Protein AF-A0AAW1L9V2-F1 (afdb_monomer_lite)

pLDDT: mean 70.28, std 22.26, range [30.95, 96.56]

Radius of gyration: 29.92 Å; chains: 1; bounding box: 67×54×84 Å

Secondary structure (DSSP, 8-state):
-HHHHHHHHHHHHHHHHHHHHHHHHHHHHHHHHHHHHHHHHHHHSPPTT-SSPPPPTTHHHHGGGHHHHGGG-------S-----S---------------------------------PPP---HHHHHHHHHHHHHHHSPPPHHHHHHHHHHHHHHHS-SGGGT-

Organism: Popillia japonica (NCBI:txid7064)

Foldseek 3Di:
DVVVVVVVVVVVVVVVVVVVVVVVVVVVVVVVVVVLVVVQVVQVDDDPPDDDGDHDPCNVVCVVCCVVVVVPPPPDPDDDDPPPDDDDDDDDDDDDDDDDDDDDDDDDDDDDDDDDDDDDDDDDDPVVVVVVVVVVVCVVDPDDPVRVVCVVCVVVVVPDDPVRVVD

Sequence (167 aa):
MAINLIFDVLYIDFISQFDSFFDSLGETITGKWQNIRDSFVKSLKKKSGQAAKKKYLYDDNLTFLLKVVQSDDTESSIDDSQYEQHSQINEPQEDEDEVEVEIEVQAQRNVAAKPKERRKTTKKPRLQEEVDQRILRALKHPPDEDEAFFISITPSVRKMSEEDKLE

Structure (mmCIF, N/CA/C/O backbone):
data_AF-A0AAW1L9V2-F1
#
_entry.id   AF-A0AAW1L9V2-F1
#
loop_
_atom_site.group_PDB
_atom_site.id
_atom_site.type_symbol
_atom_site.label_atom_id
_atom_site.label_alt_id
_atom_site.label_comp_id
_atom_site.label_asym_id
_atom_site.label_entity_id
_atom_site.label_seq_id
_atom_site.pdbx_PDB_ins_code
_atom_site.Cartn_x
_atom_site.Cartn_y
_atom_site.Cartn_z
_atom_site.occupancy
_atom_site.B_iso_or_equiv
_atom_site.auth_seq_id
_atom_site.auth_comp_id
_atom_site.auth_asym_id
_atom_site.auth_atom_id
_atom_site.pdbx_PDB_model_num
ATOM 1 N N . MET A 1 1 ? 39.180 -6.840 -26.109 1.00 59.47 1 MET A N 1
ATOM 2 C CA . MET A 1 1 ? 39.269 -7.278 -24.696 1.00 59.47 1 MET A CA 1
ATOM 3 C C . MET A 1 1 ? 38.953 -6.165 -23.699 1.00 59.47 1 MET A C 1
ATOM 5 O O . MET A 1 1 ? 38.191 -6.437 -22.789 1.00 59.47 1 MET A O 1
ATOM 9 N N . ALA A 1 2 ? 39.444 -4.928 -23.863 1.00 60.84 2 ALA A N 1
ATOM 10 C CA . ALA A 1 2 ? 39.188 -3.845 -22.896 1.00 60.84 2 ALA A CA 1
ATOM 11 C C . ALA A 1 2 ? 37.711 -3.397 -22.775 1.00 60.84 2 ALA A C 1
ATOM 13 O O . ALA A 1 2 ? 37.275 -3.030 -21.693 1.00 60.84 2 ALA A O 1
ATOM 14 N N . ILE A 1 3 ? 36.931 -3.458 -23.861 1.00 64.19 3 ILE A N 1
ATOM 15 C CA . ILE A 1 3 ? 35.528 -2.993 -23.880 1.00 64.19 3 ILE A CA 1
ATOM 16 C C . ILE A 1 3 ? 34.608 -3.883 -23.027 1.00 64.19 3 ILE A C 1
ATOM 18 O O . ILE A 1 3 ? 33.754 -3.362 -22.319 1.00 64.19 3 ILE A O 1
ATOM 22 N N . ASN A 1 4 ? 34.823 -5.202 -23.033 1.00 66.12 4 ASN A N 1
ATOM 23 C CA . ASN A 1 4 ? 34.017 -6.133 -22.234 1.00 66.12 4 ASN A CA 1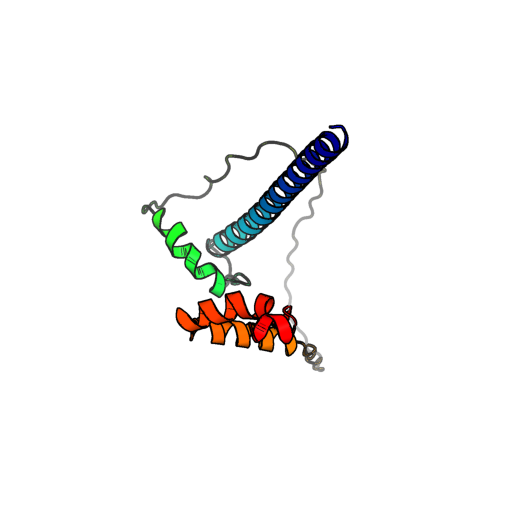
ATOM 24 C C . ASN A 1 4 ? 34.267 -5.939 -20.731 1.00 66.12 4 ASN A C 1
ATOM 26 O O . ASN A 1 4 ? 33.321 -5.876 -19.964 1.00 66.12 4 ASN A O 1
ATOM 30 N N . LEU A 1 5 ? 35.524 -5.709 -20.331 1.00 68.69 5 LEU A N 1
ATOM 31 C CA . LEU A 1 5 ? 35.884 -5.409 -18.938 1.00 68.69 5 LEU A CA 1
ATOM 32 C C . LEU A 1 5 ? 35.225 -4.127 -18.415 1.00 68.69 5 LEU A C 1
ATOM 34 O O . LEU A 1 5 ? 34.830 -4.069 -17.258 1.00 68.69 5 LEU A O 1
ATOM 38 N N . ILE A 1 6 ? 35.096 -3.099 -19.257 1.00 73.06 6 ILE A N 1
ATOM 39 C CA . ILE A 1 6 ? 34.418 -1.852 -18.877 1.00 73.06 6 ILE A CA 1
ATOM 40 C C . ILE A 1 6 ? 32.920 -2.095 -18.697 1.00 73.06 6 ILE A C 1
ATOM 42 O O . ILE A 1 6 ? 32.337 -1.601 -17.737 1.00 73.06 6 ILE A O 1
ATOM 46 N N . PHE A 1 7 ? 32.303 -2.865 -19.596 1.00 75.62 7 PHE A N 1
ATOM 47 C CA . PHE A 1 7 ? 30.886 -3.193 -19.490 1.00 75.62 7 PHE A CA 1
ATOM 48 C C . PHE A 1 7 ? 30.594 -4.025 -18.237 1.00 75.62 7 PHE A C 1
ATOM 50 O O . PHE A 1 7 ? 29.671 -3.697 -17.502 1.00 75.62 7 PHE A O 1
ATOM 57 N N . ASP A 1 8 ? 31.427 -5.024 -17.943 1.00 80.12 8 ASP A N 1
ATOM 58 C CA . ASP A 1 8 ? 31.273 -5.873 -16.761 1.00 80.12 8 ASP A CA 1
ATOM 59 C C . ASP A 1 8 ? 31.431 -5.068 -15.460 1.00 80.12 8 ASP A C 1
ATOM 61 O O . ASP A 1 8 ? 30.624 -5.208 -14.544 1.00 80.12 8 ASP A O 1
ATOM 65 N N . VAL A 1 9 ? 32.417 -4.166 -15.387 1.00 79.38 9 VAL A N 1
ATOM 66 C CA . VAL A 1 9 ? 32.628 -3.306 -14.208 1.00 79.38 9 VAL A CA 1
ATOM 67 C C . VAL A 1 9 ? 31.471 -2.323 -14.013 1.00 79.38 9 VAL A C 1
ATOM 69 O O . VAL A 1 9 ? 30.979 -2.182 -12.897 1.00 79.38 9 VAL A O 1
ATOM 72 N N . LEU A 1 10 ? 31.000 -1.676 -15.083 1.00 83.31 10 LEU A N 1
ATOM 73 C CA . LEU A 1 10 ? 29.867 -0.748 -15.002 1.00 83.31 10 LEU A CA 1
ATOM 74 C C . LEU A 1 10 ? 28.552 -1.464 -14.679 1.00 83.31 10 LEU A C 1
ATOM 76 O O . LEU A 1 10 ? 27.709 -0.909 -13.983 1.00 83.31 10 LEU A O 1
ATOM 80 N N . TYR A 1 11 ? 28.371 -2.692 -15.162 1.00 83.19 11 TYR A N 1
ATOM 81 C CA . TYR A 1 11 ? 27.182 -3.489 -14.884 1.00 83.19 11 TYR A CA 1
ATOM 82 C C . TYR A 1 11 ? 27.137 -3.963 -13.426 1.00 83.19 11 TYR A C 1
ATOM 84 O O . TYR A 1 11 ? 26.084 -3.894 -12.796 1.00 83.19 11 TYR A O 1
ATOM 92 N N . ILE A 1 12 ? 28.276 -4.377 -12.861 1.00 83.56 12 ILE A N 1
ATOM 93 C CA . ILE A 1 12 ? 28.380 -4.744 -11.440 1.00 83.56 12 ILE A CA 1
ATOM 94 C C . ILE A 1 12 ? 28.121 -3.531 -10.538 1.00 83.56 12 ILE A C 1
ATOM 96 O O . ILE A 1 12 ? 27.389 -3.651 -9.553 1.00 83.56 12 ILE A O 1
ATOM 100 N N . ASP A 1 13 ? 28.688 -2.371 -10.875 1.00 84.81 13 ASP A N 1
ATOM 101 C CA . ASP A 1 13 ? 28.476 -1.128 -10.123 1.00 84.81 13 ASP A CA 1
ATOM 102 C C . ASP A 1 13 ? 27.006 -0.684 -10.187 1.00 84.81 13 ASP A C 1
ATOM 104 O O . ASP A 1 13 ? 26.391 -0.389 -9.162 1.00 84.81 13 ASP A O 1
ATOM 108 N N . PHE A 1 14 ? 26.396 -0.760 -11.375 1.00 85.94 14 PHE A N 1
ATOM 109 C CA . PHE A 1 14 ? 24.978 -0.474 -11.571 1.00 85.94 14 PHE A CA 1
ATOM 110 C C . PHE A 1 14 ? 24.073 -1.406 -10.758 1.00 85.94 14 PHE A C 1
ATOM 112 O O . PHE A 1 14 ? 23.174 -0.918 -10.076 1.00 85.94 14 PHE A O 1
ATOM 119 N N . ILE A 1 15 ? 24.305 -2.724 -10.794 1.00 88.19 15 ILE A N 1
ATOM 120 C CA . ILE A 1 15 ? 23.518 -3.682 -9.999 1.00 88.19 15 ILE A CA 1
ATOM 121 C C . ILE A 1 15 ? 23.682 -3.397 -8.510 1.00 88.19 15 ILE A C 1
ATOM 123 O O . ILE A 1 15 ? 22.689 -3.311 -7.801 1.00 88.19 15 ILE A O 1
ATOM 127 N N . SER A 1 16 ? 24.912 -3.183 -8.041 1.00 85.88 16 SER A N 1
ATOM 128 C CA . SER A 1 16 ? 25.172 -2.936 -6.618 1.00 85.88 16 SER A CA 1
ATOM 129 C C . SER A 1 16 ? 24.470 -1.666 -6.129 1.00 85.88 16 SER A C 1
ATOM 131 O O . SER A 1 16 ? 23.871 -1.644 -5.053 1.00 85.88 16 SER A O 1
ATOM 133 N N . GLN A 1 17 ? 24.495 -0.603 -6.939 1.00 85.25 17 GLN A N 1
ATOM 134 C CA . GLN A 1 17 ? 23.782 0.631 -6.636 1.00 85.25 17 GLN A CA 1
ATOM 135 C C . GLN A 1 17 ? 22.264 0.420 -6.649 1.00 85.25 17 GLN A C 1
ATOM 137 O O . GLN A 1 17 ? 21.564 0.924 -5.769 1.00 85.25 17 GLN A O 1
ATOM 142 N N . PHE A 1 18 ? 21.758 -0.335 -7.622 1.00 86.88 18 PHE A N 1
ATOM 143 C CA . PHE A 1 18 ? 20.343 -0.656 -7.740 1.00 86.88 18 PHE A CA 1
ATOM 144 C C . PHE A 1 18 ? 19.857 -1.464 -6.532 1.00 86.88 18 PHE A C 1
ATOM 146 O O . PHE A 1 18 ? 18.903 -1.046 -5.885 1.00 86.88 18 PHE A O 1
ATOM 153 N N . ASP A 1 19 ? 20.552 -2.534 -6.156 1.00 89.12 19 ASP A N 1
ATOM 154 C CA . ASP A 1 19 ? 20.204 -3.374 -5.006 1.00 89.12 19 ASP A CA 1
ATOM 155 C C . ASP A 1 19 ? 20.176 -2.557 -3.709 1.00 89.12 19 ASP A C 1
ATOM 157 O O . ASP A 1 19 ? 19.175 -2.565 -2.993 1.00 89.12 19 ASP A O 1
ATOM 161 N N . SER A 1 20 ? 21.200 -1.728 -3.469 1.00 87.81 20 SER A N 1
ATOM 162 C CA . SER A 1 20 ? 21.230 -0.856 -2.285 1.00 87.81 20 SER A CA 1
ATOM 163 C C . SER A 1 20 ? 20.051 0.128 -2.227 1.00 87.81 20 SER A C 1
ATOM 165 O O . SER A 1 20 ? 19.541 0.452 -1.149 1.00 87.81 20 SER A O 1
ATOM 167 N N . PHE A 1 21 ? 19.578 0.592 -3.388 1.00 91.44 21 PHE A N 1
ATOM 168 C CA . PHE A 1 21 ? 18.397 1.441 -3.477 1.00 91.44 21 PHE A CA 1
ATOM 169 C C . PHE A 1 21 ? 17.120 0.664 -3.136 1.00 91.44 21 PHE A C 1
ATOM 171 O O . PHE A 1 21 ? 16.276 1.187 -2.402 1.00 91.44 21 PHE A O 1
ATOM 178 N N . PHE A 1 22 ? 16.974 -0.574 -3.623 1.00 89.44 22 PHE A N 1
ATOM 179 C CA . PHE A 1 22 ? 15.828 -1.422 -3.279 1.00 89.44 22 PHE A CA 1
ATOM 180 C C . PHE A 1 22 ? 15.795 -1.781 -1.800 1.00 89.44 22 PHE A C 1
ATOM 182 O O . PHE A 1 22 ? 14.712 -1.751 -1.217 1.00 89.44 22 PHE A O 1
ATOM 189 N N . ASP A 1 23 ? 16.947 -2.032 -1.182 1.00 92.19 23 ASP A N 1
ATOM 190 C CA . ASP A 1 23 ? 17.035 -2.308 0.251 1.00 92.19 23 ASP A CA 1
ATOM 191 C C . ASP A 1 23 ? 16.558 -1.106 1.076 1.00 92.19 23 ASP A C 1
ATOM 193 O O . ASP A 1 23 ? 15.658 -1.228 1.911 1.00 92.19 23 ASP A O 1
ATOM 197 N N . SER A 1 24 ? 17.075 0.091 0.775 1.00 93.19 24 SER A N 1
ATOM 198 C CA . SER A 1 24 ? 16.666 1.329 1.453 1.00 93.19 24 SER A CA 1
ATOM 199 C C . SER A 1 24 ? 15.176 1.646 1.254 1.00 93.19 24 SER A C 1
ATOM 201 O O . SER A 1 24 ? 14.468 2.068 2.182 1.00 93.19 24 SER A O 1
ATOM 203 N N . LEU A 1 25 ? 14.664 1.416 0.042 1.00 94.00 25 LEU A N 1
ATOM 204 C CA . LEU A 1 25 ? 13.248 1.579 -0.265 1.00 94.00 25 LEU A CA 1
ATOM 205 C C . LEU A 1 25 ? 12.394 0.555 0.498 1.00 94.00 25 LEU A C 1
ATOM 207 O O . LEU A 1 25 ? 11.352 0.919 1.049 1.00 94.00 25 LEU A O 1
ATOM 211 N N . GLY A 1 26 ? 12.846 -0.697 0.566 1.00 94.94 26 GLY A N 1
ATOM 212 C CA . GLY A 1 26 ? 12.208 -1.785 1.300 1.00 94.94 26 GLY A CA 1
ATOM 213 C C . GLY A 1 26 ? 12.102 -1.487 2.793 1.00 94.94 26 GLY A C 1
ATOM 214 O O . GLY A 1 26 ? 11.021 -1.630 3.370 1.00 94.94 26 GLY A O 1
ATOM 215 N N . GLU A 1 27 ? 13.173 -0.982 3.404 1.00 95.62 27 GLU A N 1
ATOM 216 C CA . GLU A 1 27 ? 13.188 -0.570 4.810 1.00 95.62 27 GLU A CA 1
ATOM 217 C C . GLU A 1 27 ? 12.206 0.582 5.069 1.00 95.62 27 GLU A C 1
ATOM 219 O O . GLU A 1 27 ? 11.384 0.523 5.988 1.00 95.62 27 GLU A O 1
ATOM 224 N N . THR A 1 28 ? 12.188 1.587 4.190 1.00 95.50 28 THR A N 1
ATOM 225 C CA . THR A 1 28 ? 11.261 2.725 4.294 1.00 95.50 28 THR A CA 1
ATOM 226 C C . THR A 1 28 ? 9.796 2.290 4.183 1.00 95.50 28 THR A C 1
ATOM 228 O O . THR A 1 28 ? 8.938 2.759 4.939 1.00 95.50 28 THR A O 1
ATOM 231 N N . ILE A 1 29 ? 9.480 1.414 3.224 1.00 96.38 29 ILE A N 1
ATOM 232 C CA . ILE A 1 29 ? 8.124 0.886 3.028 1.00 96.38 29 ILE A CA 1
ATOM 233 C C . ILE A 1 29 ? 7.710 0.053 4.240 1.00 96.38 29 ILE A C 1
ATOM 235 O O . ILE A 1 29 ? 6.608 0.241 4.759 1.00 96.38 29 ILE A O 1
ATOM 239 N N . THR A 1 30 ? 8.601 -0.811 4.724 1.00 94.88 30 THR A N 1
ATOM 240 C CA . THR A 1 30 ? 8.344 -1.680 5.877 1.00 94.88 30 THR A CA 1
ATOM 241 C C . THR A 1 30 ? 8.111 -0.863 7.143 1.00 94.88 30 THR A C 1
ATOM 243 O O . THR A 1 30 ? 7.121 -1.094 7.835 1.00 94.88 30 THR A O 1
ATOM 246 N N . GLY A 1 31 ? 8.928 0.161 7.404 1.00 96.56 31 GLY A N 1
ATOM 247 C CA . GLY A 1 31 ? 8.745 1.054 8.550 1.00 96.56 31 GLY A CA 1
ATOM 248 C C . GLY A 1 31 ? 7.417 1.818 8.503 1.00 96.56 31 GLY A C 1
ATOM 249 O O . GLY A 1 31 ? 6.700 1.903 9.503 1.00 96.56 31 GLY A O 1
ATOM 250 N N . LYS A 1 32 ? 7.021 2.320 7.325 1.00 96.31 32 LYS A N 1
ATOM 251 C CA . LYS A 1 32 ? 5.707 2.962 7.141 1.00 96.31 32 LYS A CA 1
ATOM 252 C C . LYS A 1 32 ? 4.560 1.981 7.360 1.00 96.31 32 LYS A C 1
ATOM 254 O O . LYS A 1 32 ? 3.590 2.322 8.036 1.00 96.31 32 LYS A O 1
ATOM 259 N N . TRP A 1 33 ? 4.668 0.778 6.804 1.00 96.06 33 TRP A N 1
ATOM 260 C CA . TRP A 1 33 ? 3.667 -0.270 6.966 1.00 96.06 33 TRP A CA 1
ATOM 261 C C . TRP A 1 33 ? 3.503 -0.677 8.433 1.00 96.06 33 TRP A C 1
ATOM 263 O O . TRP A 1 33 ? 2.379 -0.748 8.933 1.00 96.06 33 TRP A O 1
ATOM 273 N N . GLN A 1 34 ? 4.616 -0.859 9.143 1.00 95.06 34 GLN A N 1
ATOM 274 C CA . GLN A 1 34 ? 4.620 -1.161 10.567 1.00 95.06 34 GLN A CA 1
ATOM 275 C C . GLN A 1 34 ? 3.928 -0.059 11.372 1.00 95.06 34 GLN A C 1
ATOM 277 O O . GLN A 1 34 ? 3.020 -0.355 12.142 1.00 95.06 34 GLN A O 1
ATOM 282 N N . ASN A 1 35 ? 4.254 1.213 11.127 1.00 95.06 35 ASN A N 1
ATOM 283 C CA . ASN A 1 35 ? 3.604 2.335 11.808 1.00 95.06 35 ASN A CA 1
ATOM 284 C C . ASN A 1 35 ? 2.079 2.356 11.579 1.00 95.06 35 ASN A C 1
ATOM 286 O O . ASN A 1 35 ? 1.305 2.532 12.526 1.00 95.06 35 ASN A O 1
ATOM 290 N N . ILE A 1 36 ? 1.635 2.129 10.337 1.00 95.44 36 ILE A N 1
ATOM 291 C CA . ILE A 1 36 ? 0.208 2.052 9.990 1.00 95.44 36 ILE A CA 1
ATOM 292 C C . ILE A 1 36 ? -0.475 0.922 10.772 1.00 95.44 36 ILE A C 1
ATOM 294 O O . ILE A 1 36 ? -1.506 1.155 11.410 1.00 95.44 36 ILE A O 1
ATOM 298 N N . ARG A 1 37 ? 0.111 -0.282 10.764 1.00 93.31 37 ARG A N 1
ATOM 299 C CA . ARG A 1 37 ? -0.415 -1.448 11.484 1.00 93.31 37 ARG A CA 1
ATOM 300 C C . ARG A 1 37 ? -0.481 -1.194 12.986 1.00 93.31 37 ARG A C 1
ATOM 302 O O . ARG A 1 37 ? -1.518 -1.432 13.600 1.00 93.31 37 ARG A O 1
ATOM 309 N N . ASP A 1 38 ? 0.589 -0.674 13.572 1.00 90.62 38 ASP A N 1
ATOM 310 C CA . ASP A 1 38 ? 0.686 -0.456 15.013 1.00 90.62 38 ASP A CA 1
ATOM 311 C C . ASP A 1 38 ? -0.304 0.621 15.471 1.00 90.62 38 ASP A C 1
ATOM 313 O O . ASP A 1 38 ? -0.984 0.467 16.488 1.00 90.62 38 ASP A O 1
ATOM 317 N N . SER A 1 39 ? -0.453 1.692 14.687 1.00 92.44 39 SER A N 1
ATOM 318 C CA . SER A 1 39 ? -1.455 2.735 14.922 1.00 92.44 39 SER A CA 1
ATOM 319 C C . SER A 1 39 ? -2.878 2.179 14.858 1.00 92.44 39 SER A C 1
ATOM 321 O O . SER A 1 39 ? -3.706 2.501 15.716 1.00 92.44 39 SER A O 1
ATOM 323 N N . PHE A 1 40 ? -3.161 1.310 13.884 1.00 92.69 40 PHE A N 1
ATOM 324 C CA . PHE A 1 40 ? -4.444 0.625 13.774 1.00 92.69 40 PHE A CA 1
ATOM 325 C C . PHE A 1 40 ? -4.706 -0.276 14.987 1.00 92.69 40 PHE A C 1
ATOM 327 O O . PHE A 1 40 ? -5.740 -0.125 15.631 1.00 92.69 40 PHE A O 1
ATOM 334 N N . VAL A 1 41 ? -3.757 -1.120 15.399 1.00 89.50 41 VAL A N 1
ATOM 335 C CA . VAL A 1 41 ? -3.910 -1.996 16.578 1.00 89.50 41 VAL A CA 1
ATOM 336 C C . VAL A 1 41 ? -4.103 -1.186 17.865 1.00 89.50 41 VAL A C 1
ATOM 338 O O . VAL A 1 41 ? -5.002 -1.472 18.662 1.00 89.50 41 VAL A O 1
ATOM 341 N N . LYS A 1 42 ? -3.343 -0.100 18.056 1.00 87.50 42 LYS A N 1
ATOM 342 C CA . LYS A 1 42 ? -3.558 0.854 19.161 1.00 87.50 42 LYS A CA 1
ATOM 343 C C . LYS A 1 42 ? -4.963 1.460 19.112 1.00 87.50 42 LYS A C 1
ATOM 345 O O . LYS A 1 42 ? -5.599 1.651 20.152 1.00 87.50 42 LYS A O 1
ATOM 350 N N . SER A 1 43 ? -5.498 1.709 17.917 1.00 88.19 43 SER A N 1
ATOM 351 C CA . SER A 1 43 ? -6.877 2.168 17.712 1.00 88.19 43 SER A CA 1
ATOM 352 C C . SER A 1 43 ? -7.949 1.100 17.996 1.00 88.19 43 SER A C 1
ATOM 354 O O . SER A 1 43 ? -9.103 1.459 18.222 1.00 88.19 43 SER A O 1
ATOM 356 N N . LEU A 1 44 ? -7.588 -0.173 18.171 1.00 87.12 44 LEU A N 1
ATOM 357 C CA . LEU A 1 44 ? -8.518 -1.228 18.597 1.00 87.12 44 LEU A CA 1
ATOM 358 C C . LEU A 1 44 ? -8.600 -1.365 20.126 1.00 87.12 44 LEU A C 1
ATOM 360 O O . LEU A 1 44 ? -9.694 -1.490 20.672 1.00 87.12 44 LEU A O 1
ATOM 364 N N . LYS A 1 45 ? -7.474 -1.229 20.844 1.00 83.62 45 LYS A N 1
ATOM 365 C CA . LYS A 1 45 ? -7.413 -1.394 22.314 1.00 83.62 45 LYS A CA 1
ATOM 366 C C . LYS A 1 45 ? -8.290 -0.378 23.065 1.00 83.62 45 LYS A C 1
ATOM 368 O O . LYS A 1 45 ? -8.028 0.823 23.013 1.00 83.62 45 LYS A O 1
ATOM 373 N N . LYS A 1 46 ? -9.346 -0.804 23.760 1.00 71.38 46 LYS A N 1
ATOM 374 C CA . LYS A 1 46 ? -10.179 0.107 24.570 1.00 71.38 46 LYS A CA 1
ATOM 375 C C . LYS A 1 46 ? -9.451 0.448 25.870 1.00 71.38 46 LYS A C 1
ATOM 377 O O . LYS A 1 46 ? -9.137 -0.454 26.633 1.00 71.38 46 LYS A O 1
ATOM 382 N N . LYS A 1 47 ? -9.217 1.736 26.140 1.00 67.75 47 LYS A N 1
ATOM 383 C CA . LYS A 1 47 ? -8.843 2.190 27.485 1.00 67.75 47 LYS A CA 1
ATOM 384 C C . LYS A 1 47 ? -10.126 2.406 28.285 1.00 67.75 47 LYS A C 1
ATOM 386 O O . LYS A 1 47 ? -11.042 3.073 27.798 1.00 67.75 47 LYS A O 1
ATOM 391 N N . SER A 1 48 ? -10.210 1.798 29.465 1.00 64.31 48 SER A N 1
ATOM 392 C CA . SER A 1 48 ? -11.352 1.974 30.367 1.00 64.31 48 SER A CA 1
ATOM 393 C C . SER A 1 48 ? -11.526 3.461 30.708 1.00 64.31 48 SER A C 1
ATOM 395 O O . SER A 1 48 ? -10.542 4.165 30.921 1.00 64.31 48 SER A O 1
ATOM 397 N N . GLY A 1 49 ? -12.765 3.960 30.704 1.00 69.12 49 GLY A N 1
ATOM 398 C CA . GLY A 1 49 ? -13.091 5.333 31.117 1.00 69.12 49 GLY A CA 1
ATOM 399 C C . GLY A 1 49 ? -13.052 6.429 30.040 1.00 69.12 49 GLY A C 1
ATOM 400 O O . GLY A 1 49 ? -13.438 7.556 30.335 1.00 69.12 49 GLY A O 1
ATOM 401 N N . GLN A 1 50 ? -12.659 6.146 28.790 1.00 66.62 50 GLN A N 1
ATOM 402 C CA . GLN A 1 50 ? -12.761 7.134 27.702 1.00 66.62 50 GLN A CA 1
ATOM 403 C C . GLN A 1 50 ? -14.118 7.081 26.983 1.00 66.62 50 GLN A C 1
ATOM 405 O O . GLN A 1 50 ? -14.582 6.019 26.562 1.00 66.62 50 GLN A O 1
ATOM 410 N N . ALA A 1 51 ? -14.736 8.254 26.793 1.00 66.38 51 ALA A N 1
ATOM 411 C CA . ALA A 1 51 ? -15.887 8.423 25.909 1.00 66.38 51 ALA A CA 1
ATOM 412 C C . ALA A 1 51 ? -15.531 8.015 24.464 1.00 66.38 51 ALA A C 1
ATOM 414 O O . ALA A 1 51 ? -14.378 8.130 24.054 1.00 66.38 51 ALA A O 1
ATOM 415 N N . ALA A 1 52 ? -16.534 7.511 23.731 1.00 70.06 52 ALA A N 1
ATOM 416 C CA . ALA A 1 52 ? -16.493 6.937 22.377 1.00 70.06 52 ALA A CA 1
ATOM 417 C C . ALA A 1 52 ? -15.160 7.077 21.605 1.00 70.06 52 ALA A C 1
ATOM 419 O O . ALA A 1 52 ? -14.758 8.167 21.195 1.00 70.06 52 ALA A O 1
ATOM 420 N N . LYS A 1 53 ? -14.507 5.940 21.336 1.00 71.62 53 LYS A N 1
ATOM 421 C CA . LYS A 1 53 ? -13.223 5.900 20.631 1.00 71.62 53 LYS A CA 1
ATOM 422 C C . LYS A 1 53 ? -13.358 6.368 19.181 1.00 71.62 53 LYS A C 1
ATOM 424 O O . LYS A 1 53 ? -14.211 5.886 18.435 1.00 71.62 53 LYS A O 1
ATOM 429 N N . LYS A 1 54 ? -12.467 7.267 18.761 1.00 81.31 54 LYS A N 1
ATOM 430 C CA . LYS A 1 54 ? -12.344 7.668 17.358 1.00 81.31 54 LYS A CA 1
ATOM 431 C C . LYS A 1 54 ? -11.734 6.518 16.554 1.00 81.31 54 LYS A C 1
ATOM 433 O O . LYS A 1 54 ? -10.648 6.043 16.885 1.00 81.31 54 LYS A O 1
ATOM 438 N N . LYS A 1 55 ? -12.436 6.092 15.504 1.00 87.88 55 LYS A N 1
ATOM 439 C CA . LYS A 1 55 ? -11.937 5.103 14.543 1.00 87.88 55 LYS A CA 1
ATOM 440 C C . LYS A 1 55 ? -10.667 5.603 13.857 1.00 87.88 55 LYS A C 1
ATOM 442 O O . LYS A 1 55 ? -10.521 6.807 13.620 1.00 87.88 55 LYS A O 1
ATOM 447 N N . TYR A 1 56 ? -9.770 4.679 13.529 1.00 92.00 56 TYR A N 1
ATOM 448 C CA . TYR A 1 56 ? -8.620 4.994 12.691 1.00 92.00 56 TYR A CA 1
ATOM 449 C C . TYR A 1 56 ? -9.079 5.428 11.294 1.00 92.00 56 TYR A C 1
ATOM 451 O O . TYR A 1 56 ? -10.136 5.017 10.824 1.00 92.00 56 TYR A O 1
ATOM 459 N N . LEU A 1 57 ? -8.295 6.278 10.625 1.00 93.19 57 LEU A N 1
ATOM 460 C CA . LEU A 1 57 ? -8.687 6.838 9.327 1.00 93.19 57 LEU A CA 1
ATOM 461 C C . LEU A 1 57 ? -8.923 5.747 8.270 1.00 93.19 57 LEU A C 1
ATOM 463 O O . LEU A 1 57 ? -9.843 5.868 7.471 1.00 93.19 57 LEU A O 1
ATOM 467 N N . TYR A 1 58 ? -8.115 4.685 8.307 1.00 93.81 58 TYR A N 1
ATOM 468 C CA . TYR A 1 58 ? -8.176 3.548 7.386 1.00 93.81 58 TYR A CA 1
ATOM 469 C C . TYR A 1 58 ? -8.759 2.287 8.045 1.00 93.81 58 TYR A C 1
ATOM 471 O O . TYR A 1 58 ? -8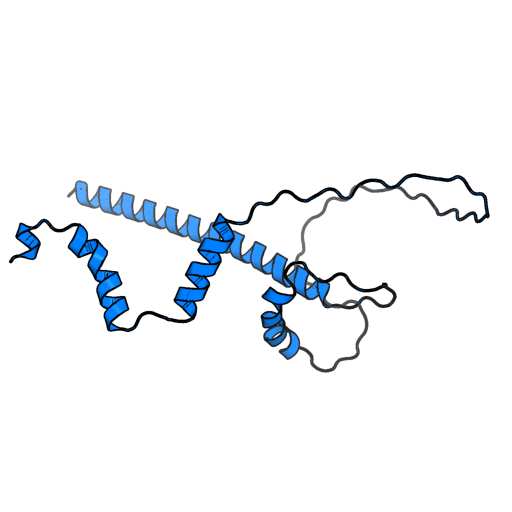.358 1.179 7.701 1.00 93.81 58 TYR A O 1
ATOM 479 N N . ASP A 1 59 ? -9.664 2.454 9.018 1.00 92.12 59 ASP A N 1
ATOM 480 C CA . ASP A 1 59 ? -10.303 1.354 9.765 1.00 92.12 59 ASP A CA 1
ATOM 481 C C . ASP A 1 59 ? -10.859 0.283 8.815 1.00 92.12 59 ASP A C 1
ATOM 483 O O . ASP A 1 59 ? -10.446 -0.872 8.877 1.00 92.12 59 ASP A O 1
ATOM 487 N N . ASP A 1 60 ? -11.695 0.695 7.857 1.00 92.50 60 ASP A N 1
ATOM 488 C CA . ASP A 1 60 ? -12.361 -0.204 6.908 1.00 92.50 60 ASP A CA 1
ATOM 489 C C . ASP A 1 60 ? -11.359 -0.956 6.010 1.00 92.50 60 ASP A C 1
ATOM 491 O O . ASP A 1 60 ? -11.531 -2.147 5.741 1.00 92.50 60 ASP A O 1
ATOM 495 N N . ASN A 1 61 ? -10.274 -0.292 5.596 1.00 94.56 61 ASN A N 1
ATOM 496 C CA . ASN A 1 61 ? -9.240 -0.868 4.732 1.00 94.56 61 ASN A CA 1
ATOM 497 C C . ASN A 1 61 ? -8.318 -1.851 5.464 1.00 94.56 61 ASN A C 1
ATOM 499 O O . ASN A 1 61 ? -7.749 -2.727 4.822 1.00 94.56 61 ASN A O 1
ATOM 503 N N . LEU A 1 62 ? -8.147 -1.700 6.780 1.00 93.56 62 LEU A N 1
ATOM 504 C CA . LEU A 1 62 ? -7.243 -2.518 7.597 1.00 93.56 62 LEU A CA 1
ATOM 505 C C . LEU A 1 62 ? -7.968 -3.634 8.359 1.00 93.56 62 LEU A C 1
ATOM 507 O O . LEU A 1 62 ? -7.324 -4.429 9.041 1.00 93.56 62 LEU A O 1
ATOM 511 N N . THR A 1 63 ? -9.287 -3.763 8.191 1.00 91.62 63 THR A N 1
ATOM 512 C CA . THR A 1 63 ? -10.0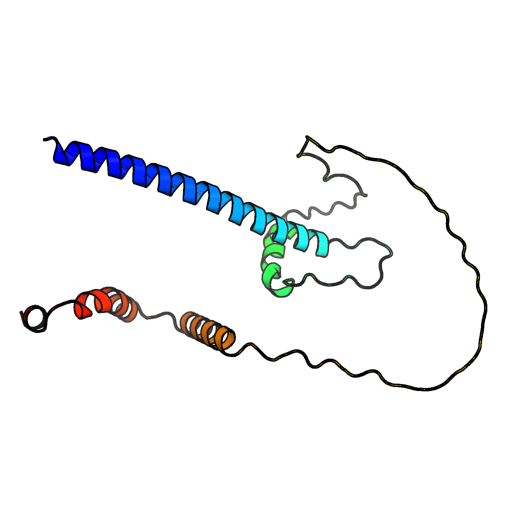99 -4.835 8.796 1.00 91.62 63 THR A CA 1
ATOM 513 C C . THR A 1 63 ? -9.573 -6.242 8.511 1.00 91.62 63 THR A C 1
ATOM 515 O O . THR A 1 63 ? -9.712 -7.126 9.354 1.00 91.62 63 THR A O 1
ATOM 518 N N . PHE A 1 64 ? -8.923 -6.474 7.366 1.00 91.19 64 PHE A N 1
ATOM 519 C CA . PHE A 1 64 ? -8.345 -7.782 7.042 1.00 91.19 64 PHE A CA 1
ATOM 520 C C . PHE A 1 64 ? -7.233 -8.207 8.015 1.00 91.19 64 PHE A C 1
ATOM 522 O O . PHE A 1 64 ? -7.038 -9.405 8.215 1.00 91.19 64 PHE A O 1
ATOM 529 N N . LEU A 1 65 ? -6.549 -7.249 8.656 1.00 89.44 65 LEU A N 1
ATOM 530 C CA . LEU A 1 65 ? -5.505 -7.525 9.644 1.00 89.44 65 LEU A CA 1
ATOM 531 C C . LEU A 1 65 ? -6.063 -8.177 10.908 1.00 89.44 65 LEU A C 1
ATOM 533 O O . LEU A 1 65 ? -5.339 -8.903 11.584 1.00 89.44 65 LEU A O 1
ATOM 537 N N . LEU A 1 66 ? -7.353 -7.987 11.203 1.00 86.94 66 LEU A N 1
ATOM 538 C CA . LEU A 1 66 ? -7.998 -8.599 12.364 1.00 86.94 66 LEU A CA 1
ATOM 539 C C . LEU A 1 66 ? -7.908 -10.126 12.331 1.00 86.94 66 LEU A C 1
ATOM 541 O O . LEU A 1 66 ? -7.743 -10.733 13.378 1.00 86.94 66 LEU A O 1
ATOM 545 N N . LYS A 1 67 ? -7.933 -10.747 11.143 1.00 81.56 67 LYS A N 1
ATOM 546 C CA . LYS A 1 67 ? -7.825 -12.210 11.004 1.00 81.56 67 LYS A CA 1
ATOM 547 C C . LYS A 1 67 ? -6.490 -12.768 11.502 1.00 81.56 67 LYS A C 1
ATOM 549 O O . LYS A 1 67 ? -6.445 -13.917 11.913 1.00 81.56 67 LYS A O 1
ATOM 554 N N . VAL A 1 68 ? -5.426 -11.968 11.422 1.00 75.88 68 VAL A N 1
ATOM 555 C CA . VAL A 1 68 ? -4.066 -12.348 11.840 1.00 75.88 68 VAL A CA 1
ATOM 556 C C . VAL A 1 68 ? -3.802 -11.925 13.283 1.00 75.88 68 VAL A C 1
ATOM 558 O O . VAL A 1 68 ? -3.072 -12.594 13.995 1.00 75.88 68 VAL A O 1
ATOM 561 N N . VAL A 1 69 ? -4.402 -10.821 13.733 1.00 70.19 69 VAL A N 1
ATOM 562 C CA . VAL A 1 69 ? -4.232 -10.328 15.109 1.00 70.19 69 VAL A CA 1
ATOM 563 C C . VAL A 1 69 ? -5.072 -11.134 16.109 1.00 70.19 69 VAL A C 1
ATOM 565 O O . VAL A 1 69 ? -4.628 -11.355 17.225 1.00 70.19 69 VAL A O 1
ATOM 568 N N . GLN A 1 70 ? -6.265 -11.601 15.721 1.00 63.31 70 GLN A N 1
ATOM 569 C CA . GLN A 1 70 ? -7.167 -12.358 16.606 1.00 63.31 70 GLN A CA 1
ATOM 570 C C . GLN A 1 70 ? -6.734 -13.810 16.844 1.00 63.31 70 GLN A C 1
ATOM 572 O O . GLN A 1 70 ? -7.219 -14.433 17.782 1.00 63.31 70 GLN A O 1
ATOM 577 N N . SER A 1 71 ? -5.848 -14.379 16.021 1.00 58.47 71 SER A N 1
ATOM 578 C CA . SER A 1 71 ? -5.367 -15.751 16.237 1.00 58.47 71 SER A CA 1
ATOM 579 C C . SER A 1 71 ? -4.478 -15.902 17.475 1.00 58.47 71 SER A C 1
ATOM 581 O O . SER A 1 71 ? -4.308 -17.025 17.938 1.00 58.47 71 SER A O 1
ATOM 583 N N . ASP A 1 72 ? -3.968 -14.794 18.023 1.00 54.53 72 ASP A N 1
ATOM 584 C CA . ASP A 1 72 ? -3.153 -14.773 19.245 1.00 54.53 72 ASP A CA 1
ATOM 585 C C . ASP A 1 72 ? -3.972 -14.479 20.518 1.00 54.53 72 ASP A C 1
ATOM 587 O O . ASP A 1 72 ? -3.417 -14.475 21.618 1.00 54.53 72 ASP A O 1
ATOM 591 N N . ASP A 1 73 ? -5.292 -14.272 20.408 1.00 45.72 73 ASP A N 1
ATOM 592 C CA . ASP A 1 73 ? -6.181 -14.106 21.564 1.00 45.72 73 ASP A CA 1
ATOM 593 C C . ASP A 1 73 ? -6.448 -15.475 22.228 1.00 45.72 73 ASP A C 1
ATOM 595 O O . ASP A 1 73 ? -7.559 -16.006 22.221 1.00 45.72 73 ASP A O 1
ATOM 599 N N . THR A 1 74 ? -5.423 -16.071 22.844 1.00 42.75 74 THR A N 1
ATOM 600 C CA . THR A 1 74 ? -5.662 -16.968 23.981 1.00 42.75 74 THR A CA 1
ATOM 601 C C . THR A 1 74 ? -6.357 -16.161 25.069 1.00 42.75 74 THR A C 1
ATOM 603 O O . THR A 1 74 ? -5.835 -15.139 25.514 1.00 42.75 74 THR A O 1
ATOM 606 N N . GLU A 1 75 ? -7.537 -16.622 25.478 1.00 42.69 75 GLU A N 1
ATOM 607 C CA . GLU A 1 75 ? -8.353 -16.065 26.555 1.00 42.69 75 GLU A CA 1
ATOM 608 C C . GLU A 1 75 ? -7.524 -15.895 27.838 1.00 42.69 75 GLU A C 1
ATOM 610 O O . GLU A 1 75 ? -7.381 -16.804 28.651 1.00 42.69 75 GLU A O 1
ATOM 615 N N . SER A 1 76 ? -6.946 -14.713 28.019 1.00 36.06 76 SER A N 1
ATOM 616 C CA . SER A 1 76 ? -6.156 -14.364 29.190 1.00 36.06 76 SER A CA 1
ATOM 617 C C . SER A 1 76 ? -6.650 -13.022 29.698 1.00 36.06 76 SER A C 1
ATOM 619 O O . SER A 1 76 ? -6.244 -11.956 29.239 1.00 36.06 76 SER A O 1
ATOM 621 N N . SER A 1 77 ? -7.557 -13.091 30.667 1.00 43.06 77 SER A N 1
ATOM 622 C CA . SER A 1 77 ? -7.835 -11.989 31.578 1.00 43.06 77 SER A CA 1
ATOM 623 C C . SER A 1 77 ? -6.575 -11.712 32.397 1.00 43.06 77 SER A C 1
ATOM 625 O O . SER A 1 77 ? -6.449 -12.267 33.481 1.00 43.06 77 SER A O 1
ATOM 627 N N . ILE A 1 78 ? -5.661 -10.875 31.906 1.00 35.72 78 ILE A N 1
ATOM 628 C CA . ILE A 1 78 ? -4.598 -10.285 32.722 1.00 35.72 78 ILE A CA 1
ATOM 629 C C . ILE A 1 78 ? -4.407 -8.813 32.354 1.00 35.72 78 ILE A C 1
ATOM 631 O O . ILE A 1 78 ? -4.417 -8.403 31.195 1.00 35.72 78 ILE A O 1
ATOM 635 N N . ASP A 1 79 ? -4.304 -8.088 33.454 1.00 35.81 79 ASP A N 1
ATOM 636 C CA . ASP A 1 79 ? -3.978 -6.704 33.727 1.00 35.81 79 ASP A CA 1
ATOM 637 C C . ASP A 1 79 ? -2.850 -6.092 32.875 1.00 35.81 79 ASP A C 1
ATOM 639 O O . ASP A 1 79 ? -2.062 -6.779 32.225 1.00 35.81 79 ASP A O 1
ATOM 643 N N . ASP A 1 80 ? -2.823 -4.761 32.906 1.00 48.41 80 ASP A N 1
ATOM 644 C CA . ASP A 1 80 ? -1.873 -3.848 32.275 1.00 48.41 80 ASP A CA 1
ATOM 645 C C . ASP A 1 80 ? -0.398 -4.299 32.381 1.00 48.41 80 ASP A C 1
ATOM 647 O O . ASP A 1 80 ? 0.008 -4.953 33.339 1.00 48.41 80 ASP A O 1
ATOM 651 N N . SER A 1 81 ? 0.429 -3.814 31.440 1.00 41.47 81 SER A N 1
ATOM 652 C CA . SER A 1 81 ? 1.906 -3.689 31.528 1.00 41.47 81 SER A CA 1
ATOM 653 C C . SER A 1 81 ? 2.856 -4.779 30.984 1.00 41.47 81 SER A C 1
ATOM 655 O O . SER A 1 81 ? 3.982 -4.865 31.460 1.00 41.47 81 SER A O 1
ATOM 657 N N . GLN A 1 82 ? 2.533 -5.537 29.924 1.00 37.06 82 GLN A N 1
ATOM 658 C CA . GLN A 1 82 ? 3.560 -6.375 29.255 1.00 37.06 82 GLN A CA 1
ATOM 659 C C . GLN A 1 82 ? 3.551 -6.320 27.722 1.00 37.06 82 GLN A C 1
ATOM 661 O O . GLN A 1 82 ? 3.263 -7.305 27.063 1.00 37.06 82 GLN A O 1
ATOM 666 N N . TYR A 1 83 ? 3.907 -5.167 27.149 1.00 40.28 83 TYR A N 1
ATOM 667 C CA . TYR A 1 83 ? 4.524 -5.080 25.811 1.00 40.28 83 TYR A CA 1
ATOM 668 C C . TYR A 1 83 ? 5.519 -3.906 25.791 1.00 40.28 83 TYR A C 1
ATOM 670 O O . TYR A 1 83 ? 5.438 -3.001 24.968 1.00 40.28 83 TYR A O 1
ATOM 678 N N . GLU A 1 84 ? 6.432 -3.915 26.759 1.00 45.19 84 GLU A N 1
ATOM 679 C CA . GLU A 1 84 ? 7.616 -3.054 26.851 1.00 45.19 84 GLU A CA 1
ATOM 680 C C . GLU A 1 84 ? 8.836 -3.984 26.876 1.00 45.19 84 GLU A C 1
ATOM 682 O O . GLU A 1 84 ? 9.424 -4.225 27.923 1.00 45.19 84 GLU A O 1
ATOM 687 N N . GLN A 1 85 ? 9.179 -4.603 25.742 1.00 38.59 85 GLN A N 1
ATOM 688 C CA . GLN A 1 85 ? 10.532 -5.128 25.548 1.00 38.59 85 GLN A CA 1
ATOM 689 C C . GLN A 1 85 ? 10.821 -5.355 24.064 1.00 38.59 85 GLN A C 1
ATOM 691 O O . GLN A 1 85 ? 10.436 -6.367 23.492 1.00 38.59 85 GLN A O 1
ATOM 696 N N . HIS A 1 86 ? 11.444 -4.355 23.440 1.00 35.81 86 HIS A N 1
ATOM 697 C CA . HIS A 1 86 ? 12.637 -4.459 22.588 1.00 35.81 86 HIS A CA 1
ATOM 698 C C . HIS A 1 86 ? 12.742 -3.210 21.704 1.00 35.81 86 HIS A C 1
ATOM 700 O O . HIS A 1 86 ? 12.386 -3.230 20.535 1.00 35.81 86 HIS A O 1
ATOM 706 N N . SER A 1 87 ? 13.243 -2.123 22.292 1.00 33.62 87 SER A N 1
ATOM 707 C CA . SER A 1 87 ? 14.084 -1.132 21.610 1.00 33.62 87 SER A CA 1
ATOM 708 C C . SER A 1 87 ? 14.733 -0.263 22.682 1.00 33.62 87 SER A C 1
ATOM 710 O O . SER A 1 87 ? 14.154 0.696 23.176 1.00 33.62 87 SER A O 1
ATOM 712 N N . GLN A 1 88 ? 15.924 -0.672 23.105 1.00 33.91 88 GLN A N 1
ATOM 713 C CA . GLN A 1 88 ? 16.798 0.125 23.955 1.00 33.91 88 GLN A CA 1
ATOM 714 C C . GLN A 1 88 ? 17.593 1.100 23.067 1.00 33.91 88 GLN A C 1
ATOM 716 O O . GLN A 1 88 ? 18.044 0.686 21.998 1.00 33.91 88 GLN A O 1
ATOM 721 N N . ILE A 1 89 ? 17.833 2.314 23.597 1.00 33.00 89 ILE A N 1
ATOM 722 C CA . ILE A 1 89 ? 18.788 3.371 23.169 1.00 33.00 89 ILE A CA 1
ATOM 723 C C . ILE A 1 89 ? 18.188 4.364 22.140 1.00 33.00 89 ILE A C 1
ATOM 725 O O . ILE A 1 89 ? 17.813 3.953 21.052 1.00 33.00 89 ILE A O 1
ATOM 729 N N . ASN A 1 90 ? 18.069 5.685 22.345 1.00 31.75 90 ASN A N 1
ATOM 730 C CA . ASN A 1 90 ? 18.530 6.630 23.374 1.00 31.75 90 ASN A CA 1
ATOM 731 C C . ASN A 1 90 ? 17.596 7.869 23.337 1.00 31.75 90 ASN A C 1
ATOM 733 O O . ASN A 1 90 ? 17.383 8.418 22.255 1.00 31.75 90 ASN A O 1
ATOM 737 N N . GLU A 1 91 ? 17.098 8.340 24.481 1.00 38.97 91 GLU A N 1
ATOM 738 C CA . GLU A 1 91 ? 16.608 9.722 24.662 1.00 38.97 91 GLU A CA 1
ATOM 739 C C . GLU A 1 91 ? 17.749 10.610 25.189 1.00 38.97 91 GLU A C 1
ATOM 741 O O . GLU A 1 91 ? 18.670 10.107 25.840 1.00 38.97 91 GLU A O 1
ATOM 746 N N . PRO A 1 92 ? 17.653 11.936 25.005 1.00 38.84 92 PRO A N 1
ATOM 747 C CA . PRO A 1 92 ? 17.996 12.868 26.069 1.00 38.84 92 PRO A CA 1
ATOM 748 C C . PRO A 1 92 ? 16.744 13.609 26.562 1.00 38.84 92 PRO A C 1
ATOM 750 O O . PRO A 1 92 ? 16.055 14.267 25.782 1.00 38.84 92 PRO A O 1
ATOM 753 N N . GLN A 1 93 ? 16.512 13.492 27.872 1.00 39.22 93 GLN A N 1
ATOM 754 C CA . GLN A 1 93 ? 15.662 14.350 28.700 1.00 39.22 93 GLN A CA 1
ATOM 755 C C . GLN A 1 93 ? 16.097 15.817 28.617 1.00 39.22 93 GLN A C 1
ATOM 757 O O . GLN A 1 93 ? 17.288 16.101 28.726 1.00 39.22 93 GLN A O 1
ATOM 762 N N . GLU A 1 94 ? 15.121 16.723 28.574 1.00 39.03 94 GLU A N 1
ATOM 763 C CA . GLU A 1 94 ? 15.174 17.972 29.338 1.00 39.03 94 GLU A CA 1
ATOM 764 C C . GLU A 1 94 ? 13.835 18.158 30.067 1.00 39.03 94 GLU A C 1
ATOM 766 O O . GLU A 1 94 ? 12.762 17.860 29.534 1.00 39.03 94 GLU A O 1
ATOM 771 N N . ASP A 1 95 ? 13.969 18.557 31.326 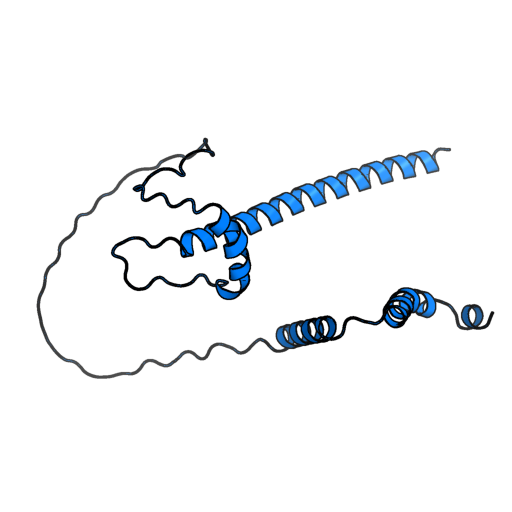1.00 33.66 95 ASP A N 1
ATOM 772 C CA . ASP A 1 95 ? 13.012 18.465 32.418 1.00 33.66 95 ASP A CA 1
ATOM 773 C C . ASP A 1 95 ? 12.044 19.665 32.522 1.00 33.66 95 ASP A C 1
ATOM 775 O O . ASP A 1 95 ? 12.241 20.707 31.902 1.00 33.66 95 ASP A O 1
ATOM 779 N N . GLU A 1 96 ? 11.039 19.469 33.388 1.00 35.38 96 GLU A N 1
ATOM 780 C CA . GLU A 1 96 ? 10.386 20.462 34.265 1.00 35.38 96 GLU A CA 1
ATOM 781 C C . GLU A 1 96 ? 9.546 21.599 33.636 1.00 35.38 96 GLU A C 1
ATOM 783 O O . GLU A 1 96 ? 10.042 22.556 33.056 1.00 35.38 96 GLU A O 1
ATOM 788 N N . ASP A 1 97 ? 8.220 21.539 33.829 1.00 33.12 97 ASP A N 1
ATOM 789 C CA . ASP A 1 97 ? 7.609 22.316 34.921 1.00 33.12 97 ASP A CA 1
ATOM 790 C C . ASP A 1 97 ? 6.113 21.996 35.120 1.00 33.12 97 ASP A C 1
ATOM 792 O O . ASP A 1 97 ? 5.294 21.981 34.195 1.00 33.12 97 ASP A O 1
ATOM 796 N N . GLU A 1 98 ? 5.785 21.733 36.384 1.00 37.00 98 GLU A N 1
ATOM 797 C CA . GLU A 1 98 ? 4.454 21.620 36.974 1.00 37.00 98 GLU A CA 1
ATOM 798 C C . GLU A 1 98 ? 3.690 22.948 36.889 1.00 37.00 98 GLU A C 1
ATOM 800 O O . GLU A 1 98 ? 4.252 23.986 37.220 1.00 37.00 98 GLU A O 1
ATOM 805 N N . VAL A 1 99 ? 2.377 22.923 36.612 1.00 34.75 99 VAL A N 1
ATOM 806 C CA . VAL A 1 99 ? 1.442 23.821 37.317 1.00 34.75 99 VAL A CA 1
ATOM 807 C C . VAL A 1 99 ? 0.103 23.116 37.541 1.00 34.75 99 VAL A C 1
ATOM 809 O O . VAL A 1 99 ? -0.532 22.606 36.615 1.00 34.75 99 VAL A O 1
ATOM 812 N N . GLU A 1 100 ? -0.288 23.111 38.812 1.00 32.97 100 GLU A N 1
ATOM 813 C CA . GLU A 1 100 ? -1.511 22.591 39.406 1.00 32.97 100 GLU A CA 1
ATOM 814 C C . GLU A 1 100 ? -2.825 23.160 38.845 1.00 32.97 100 GLU A C 1
ATOM 816 O O . GLU A 1 100 ? -2.921 24.220 38.229 1.00 32.97 100 GLU A O 1
ATOM 821 N N . VAL A 1 101 ? -3.863 22.381 39.135 1.00 38.19 101 VAL A N 1
ATOM 822 C CA . VAL A 1 101 ? -5.286 22.567 38.868 1.00 38.19 101 VAL A CA 1
ATOM 823 C C . VAL A 1 101 ? -5.880 23.649 39.772 1.00 38.19 101 VAL A C 1
ATOM 825 O O . VAL A 1 101 ? -5.709 23.584 40.983 1.00 38.19 101 VAL A O 1
ATOM 828 N N . GLU A 1 102 ? -6.742 24.513 39.231 1.00 32.03 102 GLU A N 1
ATOM 829 C CA . GLU A 1 102 ? -7.810 25.118 40.034 1.00 32.03 102 GLU A CA 1
ATOM 830 C C . GLU A 1 102 ? -9.131 25.143 39.248 1.00 32.03 102 GLU A C 1
ATOM 832 O O . GLU A 1 102 ? -9.253 25.713 38.162 1.00 32.03 102 GLU A O 1
ATOM 837 N N . ILE A 1 103 ? -10.117 24.424 39.787 1.00 39.06 103 ILE A N 1
ATOM 838 C CA . ILE A 1 103 ? -11.504 24.393 39.326 1.00 39.06 103 ILE A CA 1
ATOM 839 C C . ILE A 1 103 ? -12.247 25.465 40.117 1.00 39.06 103 ILE A C 1
ATOM 841 O O . ILE A 1 103 ? -12.352 25.339 41.334 1.00 39.06 103 ILE A O 1
ATOM 845 N N . GLU A 1 104 ? -12.871 26.431 39.442 1.00 33.88 104 GLU A N 1
ATOM 846 C CA . GLU A 1 104 ? -13.931 27.226 40.062 1.00 33.88 104 GLU A CA 1
ATOM 847 C C . GLU A 1 104 ? -15.186 27.280 39.181 1.00 33.88 104 GLU A C 1
ATOM 849 O O . GLU A 1 104 ? -15.171 27.586 37.987 1.00 33.88 104 GLU A O 1
ATOM 854 N N . VAL A 1 105 ? -16.296 26.897 39.806 1.00 39.19 105 VAL A N 1
ATOM 855 C CA . VAL A 1 105 ? -17.655 26.837 39.271 1.00 39.19 105 VAL A CA 1
ATOM 856 C C . VAL A 1 105 ? -18.330 28.179 39.544 1.00 39.19 105 VAL A C 1
ATOM 858 O O . VAL A 1 105 ? -18.346 28.570 40.705 1.00 39.19 105 VAL A O 1
ATOM 861 N N . GLN A 1 106 ? -18.989 28.811 38.553 1.00 33.66 106 GLN A N 1
ATOM 862 C CA . GLN A 1 106 ? -20.315 29.450 38.734 1.00 33.66 106 GLN A CA 1
ATOM 863 C C . GLN A 1 106 ? -20.935 30.089 37.465 1.00 33.66 106 GLN A C 1
ATOM 865 O O . GLN A 1 106 ? -20.414 31.011 36.853 1.00 33.66 106 GLN A O 1
ATOM 870 N N . ALA A 1 107 ? -22.109 29.551 37.117 1.00 34.28 107 ALA A N 1
ATOM 871 C CA . ALA A 1 107 ? -23.380 30.183 36.733 1.00 34.28 107 ALA A CA 1
ATOM 872 C C . ALA A 1 107 ? -23.472 31.573 36.028 1.00 34.28 107 ALA A C 1
ATOM 874 O O . ALA A 1 107 ? -23.225 32.618 36.612 1.00 34.28 107 ALA A O 1
ATOM 875 N N . GLN A 1 108 ? -24.149 31.524 34.863 1.00 37.88 108 GLN A N 1
ATOM 876 C CA . GLN A 1 108 ? -25.162 32.458 34.307 1.00 37.88 108 GLN A CA 1
ATOM 877 C C . GLN A 1 108 ? -24.762 33.870 33.807 1.00 37.88 108 GLN A C 1
ATOM 879 O O . GLN A 1 108 ? -24.593 34.790 34.596 1.00 37.88 108 GLN A O 1
ATOM 884 N N . ARG A 1 109 ? -24.918 34.120 32.489 1.00 30.95 109 ARG A N 1
ATOM 885 C CA . ARG A 1 109 ? -26.002 34.957 31.893 1.00 30.95 109 ARG A CA 1
ATOM 886 C C . ARG A 1 109 ? -25.858 35.140 30.368 1.00 30.95 109 ARG A C 1
ATOM 888 O O . ARG A 1 109 ? -24.772 35.118 29.809 1.00 30.95 109 ARG A O 1
ATOM 895 N N . ASN A 1 110 ? -27.013 35.308 29.723 1.00 41.12 110 ASN A N 1
ATOM 896 C CA . ASN A 1 110 ? -27.272 35.370 28.280 1.00 41.12 110 ASN A CA 1
ATOM 897 C C . ASN A 1 110 ? -26.637 36.566 27.545 1.00 41.12 110 ASN A C 1
ATOM 899 O O . ASN A 1 110 ? -26.804 37.690 28.007 1.00 41.12 110 ASN A O 1
ATOM 903 N N . VAL A 1 111 ? -26.126 36.351 26.319 1.00 34.06 111 VAL A N 1
ATOM 904 C CA . VAL A 1 111 ? -26.184 37.336 25.214 1.00 34.06 111 VAL A CA 1
ATOM 905 C C . VAL A 1 111 ? -26.279 36.614 23.858 1.00 34.06 111 VAL A C 1
ATOM 907 O O . VAL A 1 111 ? -25.685 35.561 23.644 1.00 34.06 111 VAL A O 1
ATOM 910 N N . ALA A 1 112 ? -27.086 37.177 22.964 1.00 40.03 112 ALA A N 1
ATOM 911 C CA . ALA A 1 112 ? -27.543 36.619 21.700 1.00 40.03 112 ALA A CA 1
ATOM 912 C C . ALA A 1 112 ? -26.535 36.674 20.524 1.00 40.03 112 ALA A C 1
ATOM 914 O O . ALA A 1 112 ? -25.681 37.550 20.451 1.00 40.03 112 ALA A O 1
ATOM 915 N N . ALA A 1 113 ? -26.800 35.798 19.542 1.00 39.25 113 ALA A N 1
ATOM 916 C CA . ALA A 1 113 ? -26.567 35.919 18.092 1.00 39.25 113 ALA A CA 1
ATOM 917 C C . ALA A 1 113 ? -25.126 35.934 17.518 1.00 39.25 113 ALA A C 1
ATOM 919 O O . ALA A 1 113 ? -24.438 36.950 17.534 1.00 39.25 113 ALA A O 1
ATOM 920 N N . LYS A 1 114 ? -24.761 34.857 16.794 1.00 43.28 114 LYS A N 1
ATOM 921 C CA . LYS A 1 114 ? -24.620 34.815 15.310 1.00 43.28 114 LYS A CA 1
ATOM 922 C C . LYS A 1 114 ? -24.124 33.432 14.823 1.00 43.28 114 LYS A C 1
ATOM 924 O O . LYS A 1 114 ? -23.258 32.845 15.467 1.00 43.28 114 LYS A O 1
ATOM 929 N N . PRO A 1 115 ? -24.606 32.917 13.673 1.00 45.12 115 PRO A N 1
ATOM 930 C CA . PRO A 1 115 ? -24.145 31.653 13.097 1.00 45.12 115 PRO A CA 1
ATOM 931 C C . PRO A 1 115 ? -22.891 31.874 12.234 1.00 45.12 115 PRO A C 1
ATOM 933 O O . PRO A 1 115 ? -22.928 32.645 11.278 1.00 45.12 115 PRO A O 1
ATOM 936 N N . LYS A 1 116 ? -21.778 31.194 12.539 1.00 47.22 116 LYS A N 1
ATOM 937 C CA . LYS A 1 116 ? -20.582 31.195 11.677 1.00 47.22 116 LYS A CA 1
ATOM 938 C C . LYS A 1 116 ? -20.552 29.950 10.788 1.00 47.22 116 LYS A C 1
ATOM 940 O O . LYS A 1 116 ? -20.187 28.859 11.202 1.00 47.22 116 LYS A O 1
ATOM 945 N N . GLU A 1 117 ? -21.039 30.178 9.574 1.00 48.09 117 GLU A N 1
ATOM 946 C CA . GLU A 1 117 ? -20.620 29.641 8.276 1.00 48.09 117 GLU A CA 1
ATOM 947 C C . GLU A 1 117 ? -19.849 28.311 8.237 1.00 48.09 117 GLU A C 1
ATOM 949 O O . GLU A 1 117 ? -18.666 28.198 8.555 1.00 48.09 117 GLU A O 1
ATOM 954 N N . ARG A 1 118 ? -20.530 27.311 7.667 1.00 52.91 118 ARG A N 1
ATOM 955 C CA . ARG A 1 118 ? -19.942 26.084 7.128 1.00 52.91 118 ARG A CA 1
ATOM 956 C C . ARG A 1 118 ? -18.934 26.424 6.024 1.00 52.91 118 ARG A C 1
ATOM 958 O O . ARG A 1 118 ? -19.327 26.796 4.916 1.00 52.91 118 ARG A O 1
ATOM 965 N N . ARG A 1 119 ? -17.642 26.221 6.290 1.00 51.97 119 ARG A N 1
ATOM 966 C CA . ARG A 1 119 ? -16.608 26.176 5.246 1.00 51.97 119 ARG A CA 1
ATOM 967 C C . ARG A 1 119 ? -16.875 24.985 4.321 1.00 51.97 119 ARG A C 1
ATOM 969 O O . ARG A 1 119 ? -16.777 23.832 4.730 1.00 51.97 119 ARG A O 1
ATOM 976 N N . LYS A 1 120 ? -17.233 25.278 3.068 1.00 55.66 120 LYS A N 1
ATOM 977 C CA . LYS A 1 120 ? -17.310 24.301 1.975 1.00 55.66 120 LYS A CA 1
ATOM 978 C C . LYS A 1 120 ? -15.895 23.814 1.663 1.00 55.66 120 LYS A C 1
ATOM 980 O O . LYS A 1 120 ? -15.043 24.619 1.296 1.00 55.66 120 LYS A O 1
ATOM 985 N N . THR A 1 121 ? -15.657 22.515 1.802 1.00 56.12 121 THR A N 1
ATOM 986 C CA . THR A 1 121 ? -14.424 21.876 1.344 1.00 56.12 121 THR A CA 1
ATOM 987 C C . THR A 1 121 ? -14.380 21.873 -0.182 1.00 56.12 121 THR A C 1
ATOM 989 O O . THR A 1 121 ? -15.348 21.565 -0.881 1.00 56.12 121 THR A O 1
ATOM 992 N N . THR A 1 122 ? -13.237 22.305 -0.694 1.00 56.34 122 THR A N 1
ATOM 993 C CA . THR A 1 122 ? -12.874 22.402 -2.102 1.00 56.34 122 THR A CA 1
ATOM 994 C C . THR A 1 122 ? -12.925 21.024 -2.759 1.00 56.34 122 THR A C 1
ATOM 996 O O . THR A 1 122 ? -12.238 20.092 -2.353 1.00 56.34 122 THR A O 1
ATOM 999 N N . LYS A 1 123 ? -13.749 20.893 -3.802 1.00 57.50 123 LYS A N 1
ATOM 1000 C CA . LYS A 1 123 ? -13.849 19.685 -4.625 1.00 57.50 123 LYS A CA 1
ATOM 1001 C C . LYS A 1 123 ? -12.552 19.482 -5.415 1.00 57.50 123 LYS A C 1
ATOM 1003 O O . LYS A 1 123 ? -12.307 20.211 -6.373 1.00 57.50 123 LYS A O 1
ATOM 1008 N N . LYS A 1 124 ? -11.783 18.447 -5.087 1.00 63.53 124 LYS A N 1
ATOM 1009 C CA . LYS A 1 124 ? -10.952 17.727 -6.063 1.00 63.53 124 LYS A CA 1
ATOM 1010 C C . LYS A 1 124 ? -11.074 16.221 -5.808 1.00 63.53 124 LYS A C 1
ATOM 1012 O O . LYS A 1 124 ? -10.506 15.754 -4.830 1.00 63.53 124 LYS A O 1
ATOM 1017 N N . PRO A 1 125 ? -11.826 15.486 -6.654 1.00 54.25 125 PRO A N 1
ATOM 1018 C CA . PRO A 1 125 ? -11.542 14.055 -6.792 1.00 54.25 125 PRO A CA 1
ATOM 1019 C C . PRO A 1 125 ? -11.693 13.476 -8.215 1.00 54.25 125 PRO A C 1
ATOM 1021 O O . PRO A 1 125 ? -11.621 12.269 -8.365 1.00 54.25 125 PRO A O 1
ATOM 1024 N N . ARG A 1 126 ? -11.883 14.270 -9.281 1.00 60.06 126 ARG A N 1
ATOM 1025 C CA . ARG A 1 126 ? -12.277 13.693 -10.591 1.00 60.06 126 ARG A CA 1
ATOM 1026 C C . ARG A 1 126 ? -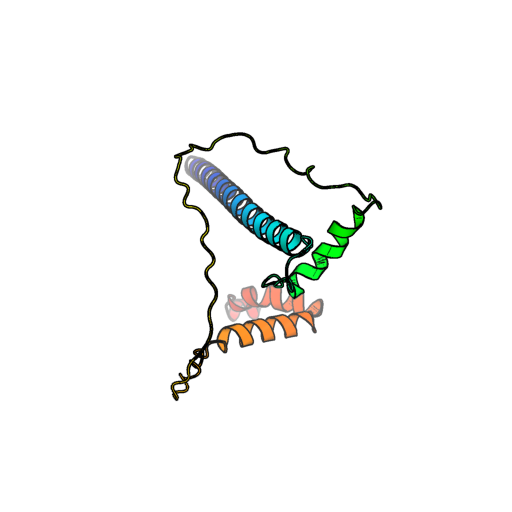11.251 12.746 -11.231 1.00 60.06 126 ARG A C 1
ATOM 1028 O O . ARG A 1 126 ? -11.652 11.752 -11.815 1.00 60.06 126 ARG A O 1
ATOM 1035 N N . LEU A 1 127 ? -9.955 13.052 -11.135 1.00 60.00 127 LEU A N 1
ATOM 1036 C CA . LEU A 1 127 ? -8.901 12.233 -11.757 1.00 60.00 127 LEU A CA 1
ATOM 1037 C C . LEU A 1 127 ? -8.602 10.958 -10.960 1.00 60.00 127 LEU A C 1
ATOM 1039 O O . LEU A 1 127 ? -8.418 9.903 -11.555 1.00 60.00 127 LEU A O 1
ATOM 1043 N N . GLN A 1 128 ? -8.595 11.046 -9.627 1.00 70.19 128 GLN A N 1
ATOM 1044 C CA . GLN A 1 128 ? -8.363 9.883 -8.769 1.00 70.19 128 GLN A CA 1
ATOM 1045 C C . GLN A 1 128 ? -9.519 8.883 -8.890 1.00 70.19 128 GLN A C 1
ATOM 1047 O O . GLN A 1 128 ? -9.295 7.695 -9.075 1.00 70.19 128 GLN A O 1
ATOM 1052 N N . GLU A 1 129 ? -10.754 9.388 -8.910 1.00 77.12 129 GLU A N 1
ATOM 1053 C CA . GLU A 1 129 ? -11.955 8.567 -9.053 1.00 77.12 129 GLU A CA 1
ATOM 1054 C C . GLU A 1 129 ? -12.018 7.849 -10.415 1.00 77.12 129 GLU A C 1
ATOM 1056 O O . GLU A 1 129 ? -12.498 6.721 -10.489 1.00 77.12 129 GLU A O 1
ATOM 1061 N N . GLU A 1 130 ? -11.489 8.441 -11.494 1.00 79.00 130 GLU A N 1
ATOM 1062 C CA . GLU A 1 130 ? -11.414 7.772 -12.801 1.00 79.00 130 GLU A CA 1
ATOM 1063 C C . GLU A 1 130 ? -10.406 6.614 -12.805 1.00 79.00 130 GLU A C 1
ATOM 1065 O O . GLU A 1 130 ? -10.694 5.541 -13.342 1.00 79.00 130 GLU A O 1
ATOM 1070 N N . VAL A 1 131 ? -9.235 6.811 -12.193 1.00 80.56 131 VAL A N 1
ATOM 1071 C CA . VAL A 1 131 ? -8.211 5.765 -12.071 1.00 80.56 131 VAL A CA 1
ATOM 1072 C C . VAL A 1 131 ? -8.734 4.617 -11.212 1.00 80.56 131 VAL A C 1
ATOM 1074 O O . VAL A 1 131 ? -8.676 3.463 -11.638 1.00 80.56 131 VAL A O 1
ATOM 1077 N N . ASP A 1 132 ? -9.342 4.931 -10.069 1.00 83.00 132 ASP A N 1
ATOM 1078 C CA . ASP A 1 132 ? -9.919 3.937 -9.165 1.00 83.00 132 ASP A CA 1
ATOM 1079 C C . ASP A 1 132 ? -11.052 3.152 -9.856 1.00 83.00 132 ASP A C 1
ATOM 1081 O O . ASP A 1 132 ? -11.134 1.927 -9.742 1.00 83.00 132 ASP A O 1
ATOM 1085 N N . GLN A 1 133 ? -11.887 3.818 -10.666 1.00 84.44 133 GLN A N 1
ATOM 1086 C CA . GLN A 1 133 ? -12.915 3.151 -11.473 1.00 84.44 133 GLN A CA 1
ATOM 1087 C C . GLN A 1 133 ? -12.332 2.244 -12.566 1.00 84.44 133 GLN A C 1
ATOM 1089 O O . GLN A 1 133 ? -12.896 1.178 -12.823 1.00 84.44 133 GLN A O 1
ATOM 1094 N N . ARG A 1 134 ? -11.225 2.628 -13.218 1.00 82.12 134 ARG A N 1
ATOM 1095 C CA . ARG A 1 134 ? -10.542 1.775 -14.210 1.00 82.12 134 ARG A CA 1
ATOM 1096 C C . ARG A 1 134 ? -9.960 0.522 -13.559 1.00 82.12 134 ARG A C 1
ATOM 1098 O O . ARG A 1 134 ? -10.152 -0.568 -14.092 1.00 82.12 134 ARG A O 1
ATOM 1105 N N . ILE A 1 135 ? -9.337 0.666 -12.390 1.00 85.06 135 ILE A N 1
ATOM 1106 C CA . ILE A 1 135 ? -8.794 -0.455 -11.611 1.00 85.06 135 ILE A CA 1
ATOM 1107 C C . ILE A 1 135 ? -9.924 -1.404 -11.185 1.00 85.06 135 ILE A C 1
ATOM 1109 O O . ILE A 1 135 ? -9.840 -2.608 -11.412 1.00 85.06 135 ILE A O 1
ATOM 1113 N N . LEU A 1 136 ? -11.029 -0.873 -10.648 1.00 85.56 136 LEU A N 1
ATOM 1114 C CA . LEU A 1 136 ? -12.182 -1.682 -10.234 1.00 85.56 136 LEU A CA 1
ATOM 1115 C C . LEU A 1 136 ? -12.836 -2.442 -11.397 1.00 85.56 136 LEU A C 1
ATOM 1117 O O . LEU A 1 136 ? -13.348 -3.541 -11.194 1.00 85.56 136 LEU A O 1
ATOM 1121 N N . ARG A 1 137 ? -12.837 -1.878 -12.611 1.00 83.75 137 ARG A N 1
ATOM 1122 C CA . ARG A 1 137 ? -13.332 -2.579 -13.807 1.00 83.75 137 ARG A CA 1
ATOM 1123 C C . ARG A 1 137 ? -12.400 -3.712 -14.228 1.00 83.75 137 ARG A C 1
ATOM 1125 O O . ARG A 1 137 ? -12.896 -4.806 -14.474 1.00 83.75 137 ARG A O 1
ATOM 1132 N N . ALA A 1 138 ? -11.089 -3.469 -14.240 1.00 81.75 138 ALA A N 1
ATOM 1133 C CA . ALA A 1 138 ? -10.087 -4.484 -14.570 1.00 81.75 138 ALA A CA 1
ATOM 1134 C C . ALA A 1 138 ? -10.085 -5.658 -13.573 1.00 81.75 138 ALA A C 1
ATOM 1136 O O . ALA A 1 138 ? -9.864 -6.797 -13.959 1.00 81.75 138 ALA A O 1
ATOM 1137 N N . LEU A 1 139 ? -10.393 -5.404 -12.296 1.00 81.00 139 LEU A N 1
ATOM 1138 C CA . LEU A 1 139 ? -10.515 -6.461 -11.284 1.00 81.00 139 LEU A CA 1
ATOM 1139 C C . LEU A 1 139 ? -11.803 -7.287 -11.413 1.00 81.00 139 LEU A C 1
ATOM 1141 O O . LEU A 1 139 ? -11.813 -8.461 -11.055 1.00 81.00 139 LEU A O 1
ATOM 1145 N N . LYS A 1 140 ? -12.902 -6.687 -11.889 1.00 84.12 140 LYS A N 1
ATOM 1146 C CA . LYS A 1 140 ? -14.173 -7.404 -12.106 1.00 84.12 140 LYS A CA 1
ATOM 1147 C C . LYS A 1 140 ? -14.139 -8.302 -13.337 1.00 84.12 140 LYS A C 1
ATOM 1149 O O . LYS A 1 140 ? -14.831 -9.315 -13.361 1.00 84.12 140 LYS A O 1
ATOM 1154 N N . HIS A 1 141 ? -13.365 -7.905 -14.338 1.00 78.94 141 HIS A N 1
ATOM 1155 C CA . HIS A 1 141 ? -13.191 -8.632 -15.585 1.00 78.94 141 HIS A CA 1
ATOM 1156 C C . HIS A 1 141 ? -11.691 -8.756 -15.853 1.00 78.94 141 HIS A C 1
ATOM 1158 O O . HIS A 1 141 ? -11.147 -7.932 -16.590 1.00 78.94 141 HIS A O 1
ATOM 1164 N N . PRO A 1 142 ? -11.009 -9.716 -15.199 1.00 76.50 142 PRO A N 1
ATOM 1165 C CA . PRO A 1 142 ? -9.641 -10.031 -15.574 1.00 76.50 142 PRO A CA 1
ATOM 1166 C C . PRO A 1 142 ? -9.624 -10.446 -17.054 1.00 76.50 142 PRO A C 1
ATOM 1168 O O . PRO A 1 142 ? -10.557 -11.133 -17.482 1.00 76.50 142 PRO A O 1
ATOM 1171 N N . PRO A 1 143 ? -8.618 -10.007 -17.830 1.00 77.88 143 PRO A N 1
ATOM 1172 C CA . PRO A 1 143 ? -8.500 -10.405 -19.225 1.00 77.88 143 PRO A CA 1
ATOM 1173 C C . PRO A 1 143 ? -8.396 -11.929 -19.318 1.00 77.88 143 PRO A C 1
ATOM 1175 O O . PRO A 1 143 ? -7.751 -12.559 -18.475 1.00 77.88 143 PRO A O 1
ATOM 1178 N N . ASP A 1 144 ? -9.043 -12.498 -20.332 1.00 88.94 144 ASP A N 1
ATOM 1179 C CA . ASP A 1 144 ? -8.904 -13.918 -20.668 1.00 88.94 144 ASP A CA 1
ATOM 1180 C C . ASP A 1 144 ? -7.443 -14.236 -21.047 1.00 88.94 144 ASP A C 1
ATOM 1182 O O . ASP A 1 144 ? -6.665 -13.329 -21.360 1.00 88.94 144 ASP A O 1
ATOM 1186 N N . GLU A 1 145 ? -7.051 -15.510 -21.033 1.00 89.31 145 GLU A N 1
ATOM 1187 C CA . GLU A 1 145 ? -5.690 -15.952 -21.369 1.00 89.31 145 GLU A CA 1
ATOM 1188 C C . GLU A 1 145 ? -5.255 -15.431 -22.749 1.00 89.31 145 GLU A C 1
ATOM 1190 O O . GLU A 1 145 ? -4.161 -14.874 -22.897 1.00 89.31 145 GLU A O 1
ATOM 1195 N N . ASP A 1 146 ? -6.156 -15.507 -23.730 1.00 90.38 146 ASP A N 1
ATOM 1196 C CA . ASP A 1 146 ? -5.937 -14.990 -25.081 1.00 90.38 146 ASP A CA 1
ATOM 1197 C C . ASP A 1 146 ? -5.782 -13.458 -25.089 1.00 90.38 146 ASP A C 1
ATOM 1199 O O . ASP A 1 146 ? -4.900 -12.907 -25.752 1.00 90.38 146 ASP A O 1
ATOM 1203 N N . GLU A 1 147 ? -6.597 -12.739 -24.314 1.00 90.25 147 GLU A N 1
ATOM 1204 C CA . GLU A 1 147 ? -6.542 -11.277 -24.223 1.00 90.25 147 GLU A CA 1
ATOM 1205 C C . GLU A 1 147 ? -5.236 -10.806 -23.565 1.00 90.25 147 GLU A C 1
ATOM 1207 O O . GLU A 1 147 ? -4.593 -9.869 -24.048 1.00 90.25 147 GLU A O 1
ATOM 1212 N N . ALA A 1 148 ? -4.788 -11.491 -22.511 1.00 91.12 148 ALA A N 1
ATOM 1213 C CA . ALA A 1 148 ? -3.517 -11.219 -21.848 1.00 91.12 148 ALA A CA 1
ATOM 1214 C C . ALA A 1 148 ? -2.322 -11.438 -22.791 1.00 91.12 148 ALA A C 1
ATOM 1216 O O . ALA A 1 148 ? -1.403 -10.610 -22.833 1.00 91.12 148 ALA A O 1
ATOM 1217 N N . PHE A 1 149 ? -2.358 -12.504 -23.597 1.00 93.31 149 PHE A N 1
ATOM 1218 C CA . PHE A 1 149 ? -1.358 -12.751 -24.631 1.00 93.31 149 PHE A CA 1
ATOM 1219 C C . PHE A 1 149 ? -1.300 -11.597 -25.644 1.00 93.31 149 PHE A C 1
ATOM 1221 O O . PHE A 1 149 ? -0.220 -11.038 -25.875 1.00 93.31 149 PHE A O 1
ATOM 1228 N N . PHE A 1 150 ? -2.443 -11.154 -26.183 1.00 92.94 150 PHE A N 1
ATOM 1229 C CA . PHE A 1 150 ? -2.469 -10.040 -27.137 1.00 92.94 150 PHE A CA 1
ATOM 1230 C C . PHE A 1 150 ? -2.009 -8.716 -26.515 1.00 92.94 150 PHE A C 1
ATOM 1232 O O . PHE A 1 150 ? -1.249 -7.975 -27.148 1.00 92.94 150 PHE A O 1
ATOM 1239 N N . ILE A 1 151 ? -2.388 -8.421 -25.267 1.00 92.50 151 ILE A N 1
ATOM 1240 C CA . ILE A 1 151 ? -1.904 -7.239 -24.535 1.00 92.50 151 ILE A CA 1
ATOM 1241 C C . ILE A 1 151 ? -0.375 -7.263 -24.411 1.00 92.50 151 ILE A C 1
ATOM 1243 O O . ILE A 1 151 ? 0.264 -6.222 -24.573 1.00 92.50 151 ILE A O 1
ATOM 1247 N N . SER A 1 152 ? 0.222 -8.436 -24.174 1.00 94.25 152 SER A N 1
ATOM 1248 C CA . SER A 1 152 ? 1.674 -8.573 -24.014 1.00 94.25 152 SER A CA 1
ATOM 1249 C C . SER A 1 152 ? 2.455 -8.297 -25.305 1.00 94.25 152 SER A C 1
ATOM 1251 O O . SER A 1 152 ? 3.516 -7.672 -25.261 1.00 94.25 152 SER A O 1
ATOM 1253 N N . ILE A 1 153 ? 1.922 -8.701 -26.464 1.00 93.88 153 ILE A N 1
ATOM 1254 C CA . ILE A 1 153 ? 2.630 -8.600 -27.749 1.00 93.88 153 ILE A CA 1
ATOM 1255 C C . ILE A 1 153 ? 2.316 -7.306 -28.513 1.00 93.88 153 ILE A C 1
ATOM 1257 O O . ILE A 1 153 ? 3.148 -6.828 -29.286 1.00 93.88 153 ILE A O 1
ATOM 1261 N N . THR A 1 154 ? 1.165 -6.677 -28.253 1.00 92.94 154 THR A N 1
ATOM 1262 C CA . THR A 1 154 ? 0.732 -5.429 -28.913 1.00 92.94 154 THR A CA 1
ATOM 1263 C C . THR A 1 154 ? 1.792 -4.312 -28.890 1.00 92.94 154 THR A C 1
ATOM 1265 O O . THR A 1 154 ? 2.015 -3.690 -29.933 1.00 92.94 154 THR A O 1
ATOM 1268 N N . PRO A 1 155 ? 2.495 -4.030 -27.772 1.00 93.75 155 PRO A N 1
AT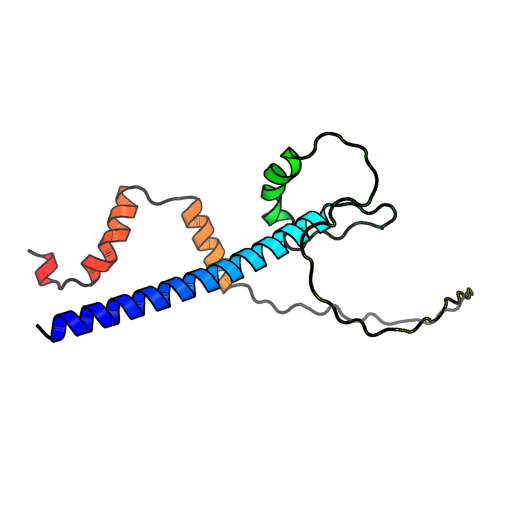OM 1269 C CA . PRO A 1 155 ? 3.541 -3.007 -27.738 1.00 93.75 155 PRO A CA 1
ATOM 1270 C C . PRO A 1 155 ? 4.709 -3.300 -28.682 1.00 93.75 155 PRO A C 1
ATOM 1272 O O . PRO A 1 155 ? 5.286 -2.365 -29.238 1.00 93.75 155 PRO A O 1
ATOM 1275 N N . SER A 1 156 ? 5.052 -4.575 -28.863 1.00 90.19 156 SER A N 1
ATOM 1276 C CA . SER A 1 156 ? 6.120 -5.018 -29.761 1.00 90.19 156 SER A CA 1
ATOM 1277 C C . SER A 1 156 ? 5.682 -4.901 -31.217 1.00 90.19 156 SER A C 1
ATOM 1279 O O . SER A 1 156 ? 6.366 -4.243 -31.996 1.00 90.19 156 SER A O 1
ATOM 1281 N N . VAL A 1 157 ? 4.488 -5.399 -31.560 1.00 91.25 157 VAL A N 1
ATOM 1282 C CA . VAL A 1 157 ? 3.920 -5.287 -32.920 1.00 91.25 157 VAL A CA 1
ATOM 1283 C C . VAL A 1 157 ? 3.764 -3.824 -33.338 1.00 91.25 157 VAL A C 1
ATOM 1285 O O . VAL A 1 157 ? 3.998 -3.461 -34.487 1.00 91.25 157 VAL A O 1
ATOM 1288 N N . ARG A 1 158 ? 3.421 -2.930 -32.404 1.00 91.19 158 ARG A N 1
ATOM 1289 C CA . ARG A 1 158 ? 3.277 -1.497 -32.694 1.00 91.19 158 ARG A CA 1
ATOM 1290 C C . ARG A 1 158 ? 4.594 -0.818 -33.089 1.00 91.19 158 ARG A C 1
ATOM 1292 O O . ARG A 1 158 ? 4.544 0.201 -33.771 1.00 91.19 158 ARG A O 1
ATOM 1299 N N . LYS A 1 159 ? 5.740 -1.359 -32.666 1.00 92.56 159 LYS A N 1
ATOM 1300 C CA . LYS A 1 159 ? 7.079 -0.846 -33.002 1.00 92.56 159 LYS A CA 1
ATOM 1301 C C . LYS A 1 159 ? 7.618 -1.384 -34.331 1.00 92.56 159 LYS A C 1
ATOM 1303 O O . LYS A 1 159 ? 8.590 -0.830 -34.828 1.00 92.56 159 LYS A O 1
ATOM 1308 N N . MET A 1 160 ? 7.012 -2.436 -34.878 1.00 91.00 160 MET A N 1
ATOM 1309 C CA . MET A 1 160 ? 7.421 -3.042 -36.148 1.00 91.00 160 MET A CA 1
ATOM 1310 C C . MET A 1 160 ? 6.974 -2.172 -37.327 1.00 91.00 160 MET A C 1
ATOM 1312 O O . MET A 1 160 ? 5.903 -1.545 -37.270 1.00 91.00 160 MET A O 1
ATOM 1316 N N . SER A 1 161 ? 7.792 -2.130 -38.382 1.00 90.19 161 SER A N 1
ATOM 1317 C CA . SER A 1 161 ? 7.433 -1.453 -39.630 1.00 90.19 161 SER A CA 1
ATOM 1318 C C . SER A 1 161 ? 6.271 -2.181 -40.322 1.00 90.19 161 SER A C 1
ATOM 1320 O O . SER A 1 161 ? 5.875 -3.271 -39.912 1.00 90.19 161 SER A O 1
ATOM 1322 N N . GLU A 1 162 ? 5.639 -1.563 -41.322 1.00 87.38 162 GLU A N 1
ATOM 1323 C CA . GLU A 1 162 ? 4.568 -2.239 -42.073 1.00 87.38 162 GLU A CA 1
ATOM 1324 C C . GLU A 1 162 ? 5.103 -3.427 -42.884 1.00 87.38 162 GLU A C 1
ATOM 1326 O O . GLU A 1 162 ? 4.406 -4.427 -43.017 1.00 87.38 162 GLU A O 1
ATOM 1331 N N . GLU A 1 163 ? 6.354 -3.343 -43.336 1.00 85.25 163 GLU A N 1
ATOM 1332 C CA . GLU A 1 163 ? 7.066 -4.399 -44.059 1.00 85.25 163 GLU A CA 1
ATOM 1333 C C . GLU A 1 163 ? 7.298 -5.618 -43.149 1.00 85.25 163 GLU A C 1
ATOM 1335 O O . GLU A 1 163 ? 6.903 -6.724 -43.506 1.00 85.25 163 GLU A O 1
ATOM 1340 N N . ASP A 1 164 ? 7.768 -5.401 -41.913 1.00 84.88 164 ASP A N 1
ATOM 1341 C CA . ASP A 1 164 ? 7.984 -6.464 -40.910 1.00 84.88 164 ASP A CA 1
ATOM 1342 C C . ASP A 1 164 ? 6.686 -7.153 -40.432 1.00 84.88 164 ASP A C 1
ATOM 1344 O O . ASP A 1 164 ? 6.737 -8.162 -39.731 1.00 84.88 164 ASP A O 1
ATOM 1348 N N . LYS A 1 165 ? 5.512 -6.576 -40.722 1.00 86.06 165 LYS A N 1
ATOM 1349 C CA . LYS A 1 165 ? 4.196 -7.142 -40.360 1.00 86.06 165 LYS A CA 1
ATOM 1350 C C . LYS A 1 165 ? 3.586 -7.998 -41.469 1.00 86.06 165 LYS A C 1
ATOM 1352 O O . LYS A 1 165 ? 2.588 -8.670 -41.211 1.00 86.06 165 LYS A O 1
ATOM 1357 N N . LEU A 1 166 ? 4.101 -7.875 -42.693 1.00 80.62 166 LEU A N 1
ATOM 1358 C CA . LEU A 1 166 ? 3.578 -8.508 -43.906 1.00 80.62 166 LEU A CA 1
ATOM 1359 C C . LEU A 1 166 ? 4.417 -9.716 -44.360 1.00 80.62 166 LEU A C 1
ATOM 1361 O O . LEU A 1 166 ? 3.955 -10.446 -45.239 1.00 80.62 166 LEU A O 1
ATOM 1365 N N . GLU A 1 167 ? 5.606 -9.915 -43.782 1.00 62.97 167 GLU A N 1
ATOM 1366 C CA . GLU A 1 167 ? 6.420 -11.140 -43.894 1.00 62.97 167 GLU A CA 1
ATOM 1367 C C . GLU A 1 167 ? 5.962 -12.237 -42.919 1.00 62.97 167 GLU A C 1
ATOM 1369 O O . GLU A 1 167 ? 5.981 -13.420 -43.336 1.00 62.97 167 GLU A O 1
#

InterPro domains:
  IPR004210 BESS motif [PS51031] (143-167)